Protein AF-M0AMN3-F1 (afdb_monomer_lite)

Sequence (67 aa):
MTPSQEINHGRLYPNLDDLVDKGLLKKGERDKRTNMYTVTQRGRREIEARREWESQYIEDIKVSPTS

Foldseek 3Di:
DPPPPPPPVVVPVVVLVVCVVVVQWDWDDPDPPDIDIDGDPVVVVVVVVVVVVCVVPVVVVPPDDDD

Organism: NCBI:txid1227491

Radius of gyration: 17.39 Å; chains: 1; bounding box: 37×19×53 Å

InterPro domains:
  IPR005149 Transcription regulator PadR, N-terminal [PF03551] (5-48)
  IPR036388 Winged helix-like DNA-binding domain superfamily [G3DSA:1.10.10.10] (1-64)
  IPR036390 Winged helix DNA-binding domain superfamily [SSF46785] (6-62)

pLDDT: mean 79.06, std 16.62, range [44.03, 96.44]

Structure (mmCIF, N/CA/C/O backbone):
data_AF-M0AMN3-F1
#
_entry.id   AF-M0AMN3-F1
#
loop_
_atom_site.group_PDB
_atom_site.id
_atom_site.type_symbol
_atom_site.label_atom_id
_atom_site.label_alt_id
_atom_site.label_comp_id
_atom_site.label_asym_id
_atom_site.label_entity_id
_atom_site.label_seq_id
_atom_site.pdbx_PDB_ins_code
_atom_site.Cartn_x
_atom_site.Cartn_y
_atom_site.Cartn_z
_atom_site.occupancy
_atom_site.B_iso_or_equiv
_atom_site.auth_seq_id
_atom_site.auth_comp_id
_atom_site.auth_asym_id
_atom_site.auth_atom_id
_atom_site.pdbx_PDB_model_num
ATOM 1 N N . MET A 1 1 ? 23.233 7.908 17.542 1.00 44.03 1 MET A N 1
ATOM 2 C CA . MET A 1 1 ? 23.212 6.993 16.382 1.00 44.03 1 MET A CA 1
ATOM 3 C C . MET A 1 1 ? 22.106 5.985 16.639 1.00 44.03 1 MET A C 1
ATOM 5 O O . MET A 1 1 ? 22.291 5.095 17.455 1.00 44.03 1 MET A O 1
ATOM 9 N N . THR A 1 2 ? 20.916 6.196 16.081 1.00 46.81 2 THR A N 1
ATOM 10 C CA . THR A 1 2 ? 19.840 5.198 16.152 1.00 46.81 2 THR A CA 1
ATOM 11 C C . THR A 1 2 ? 20.211 4.043 15.218 1.00 46.81 2 THR A C 1
ATOM 13 O O . THR A 1 2 ? 20.623 4.319 14.089 1.00 46.81 2 THR A O 1
ATOM 16 N N . PRO A 1 3 ? 20.141 2.772 15.653 1.00 49.78 3 PRO A N 1
ATOM 17 C CA . PRO A 1 3 ? 20.424 1.659 14.763 1.00 49.78 3 PRO A CA 1
ATOM 18 C C . PRO A 1 3 ? 19.396 1.705 13.636 1.00 49.78 3 PRO A C 1
ATOM 20 O O . PRO A 1 3 ? 18.191 1.778 13.886 1.00 49.78 3 PRO A O 1
ATOM 23 N N . SER A 1 4 ? 19.875 1.731 12.396 1.00 52.12 4 SER A N 1
ATOM 24 C CA . SER A 1 4 ? 19.041 1.505 11.226 1.00 52.12 4 SER A CA 1
ATOM 25 C C . SER A 1 4 ? 18.324 0.181 11.463 1.00 52.12 4 SER A C 1
ATOM 27 O O . SER A 1 4 ? 18.977 -0.858 11.480 1.00 52.12 4 SER A O 1
ATOM 29 N N . GLN A 1 5 ? 17.017 0.223 11.746 1.00 57.44 5 GLN A N 1
ATOM 30 C CA . GLN A 1 5 ? 16.186 -0.977 11.788 1.00 57.44 5 GLN A CA 1
ATOM 31 C C . GLN A 1 5 ? 16.484 -1.735 10.502 1.00 57.44 5 GLN A C 1
ATOM 33 O O . GLN A 1 5 ? 16.192 -1.212 9.426 1.00 57.44 5 GLN A O 1
ATOM 38 N N . GLU A 1 6 ? 17.128 -2.899 10.604 1.00 57.38 6 GLU A N 1
ATOM 39 C CA . GLU A 1 6 ? 17.369 -3.755 9.452 1.00 57.38 6 GLU A CA 1
ATOM 40 C C . GLU A 1 6 ? 16.009 -4.047 8.830 1.00 57.38 6 GLU A C 1
ATOM 42 O O . GLU A 1 6 ? 15.197 -4.813 9.357 1.00 57.38 6 GLU A O 1
ATOM 47 N N . ILE A 1 7 ? 15.716 -3.350 7.736 1.00 62.16 7 ILE A N 1
ATOM 48 C CA . ILE A 1 7 ? 14.498 -3.573 6.986 1.00 62.16 7 ILE A CA 1
ATOM 49 C C . ILE A 1 7 ? 14.672 -4.964 6.403 1.00 62.16 7 ILE A C 1
ATOM 51 O O . ILE A 1 7 ? 15.507 -5.184 5.530 1.00 62.16 7 ILE A O 1
ATOM 55 N N . ASN A 1 8 ? 13.930 -5.922 6.947 1.00 64.00 8 ASN A N 1
ATOM 56 C CA . ASN A 1 8 ? 14.068 -7.322 6.591 1.00 64.00 8 ASN A CA 1
ATOM 57 C C . ASN A 1 8 ? 13.597 -7.507 5.135 1.00 64.00 8 ASN A C 1
ATOM 59 O O . ASN A 1 8 ? 12.406 -7.668 4.851 1.00 64.00 8 ASN A O 1
ATOM 63 N N . HIS A 1 9 ? 14.541 -7.390 4.195 1.00 62.91 9 HIS A N 1
ATOM 64 C CA . HIS A 1 9 ? 14.283 -7.280 2.756 1.00 62.91 9 HIS A CA 1
ATOM 65 C C . HIS A 1 9 ? 13.472 -8.458 2.203 1.00 62.91 9 HIS A C 1
ATOM 67 O O . HIS A 1 9 ? 12.702 -8.274 1.261 1.00 62.91 9 HIS A O 1
ATOM 73 N N . GLY A 1 10 ? 13.574 -9.635 2.831 1.00 71.19 10 GLY A N 1
ATOM 74 C CA . GLY A 1 10 ? 12.848 -10.842 2.435 1.00 71.19 10 GLY A CA 1
ATOM 75 C C . GLY A 1 10 ? 11.323 -10.755 2.563 1.00 71.19 10 GLY A C 1
ATOM 76 O O . GLY A 1 10 ? 10.633 -11.578 1.975 1.00 71.19 10 GLY A O 1
ATOM 77 N N . ARG A 1 11 ? 10.778 -9.773 3.298 1.00 73.38 11 ARG A N 1
ATOM 78 C CA . ARG A 1 11 ? 9.318 -9.571 3.434 1.00 73.38 11 ARG A CA 1
ATOM 79 C C . ARG A 1 11 ? 8.827 -8.222 2.923 1.00 73.38 11 ARG A C 1
ATOM 81 O O . ARG A 1 11 ? 7.635 -8.062 2.687 1.00 73.38 11 ARG A O 1
ATOM 88 N N . LEU A 1 12 ? 9.728 -7.260 2.726 1.00 78.19 12 LEU A N 1
ATOM 89 C CA . LEU A 1 12 ? 9.354 -5.923 2.272 1.00 78.19 12 LEU A CA 1
ATOM 90 C C . LEU A 1 12 ? 8.817 -5.941 0.838 1.00 78.19 12 LEU A C 1
ATOM 92 O O . LEU A 1 12 ? 7.732 -5.429 0.585 1.00 78.19 12 LEU A O 1
ATOM 96 N N . TYR A 1 13 ? 9.572 -6.525 -0.093 1.00 78.69 13 TYR A N 1
ATOM 97 C CA . TYR A 1 13 ? 9.186 -6.531 -1.503 1.00 78.69 13 TYR A CA 1
ATOM 98 C C . TYR A 1 13 ? 7.948 -7.387 -1.785 1.00 78.69 13 TYR A C 1
ATOM 100 O O . TYR A 1 13 ? 7.069 -6.870 -2.467 1.00 78.69 13 TYR A 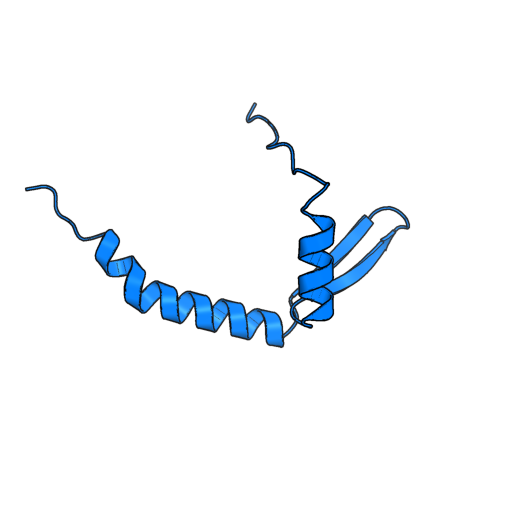O 1
ATOM 108 N N . PRO A 1 14 ? 7.794 -8.594 -1.199 1.00 84.81 14 PRO A N 1
ATOM 109 C CA . PRO A 1 14 ? 6.555 -9.357 -1.338 1.00 84.81 14 PRO A CA 1
ATOM 110 C C . PRO A 1 14 ? 5.317 -8.577 -0.881 1.00 84.81 14 PRO A C 1
ATOM 112 O O . PRO A 1 14 ? 4.340 -8.493 -1.611 1.00 84.81 14 PRO A O 1
ATOM 115 N N . ASN A 1 15 ? 5.381 -7.907 0.275 1.00 87.88 15 ASN A N 1
ATOM 116 C CA . ASN A 1 15 ? 4.250 -7.117 0.766 1.00 87.88 15 ASN A CA 1
ATOM 117 C C . ASN A 1 15 ? 3.938 -5.911 -0.135 1.00 87.88 15 ASN A C 1
ATOM 119 O O . ASN A 1 15 ? 2.779 -5.531 -0.278 1.00 87.88 15 ASN A O 1
ATOM 123 N N . LEU A 1 16 ? 4.957 -5.270 -0.71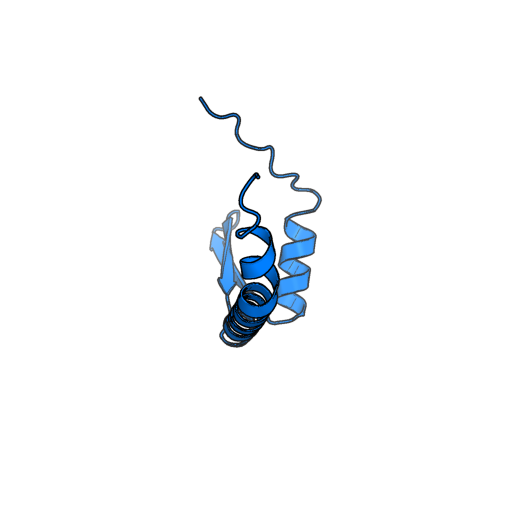4 1.00 88.75 16 LEU A N 1
ATOM 124 C CA . LEU A 1 16 ? 4.751 -4.146 -1.629 1.00 88.75 16 LEU A CA 1
ATOM 125 C C . LEU A 1 16 ? 4.160 -4.604 -2.962 1.00 88.75 16 LEU A C 1
ATOM 127 O O . LEU A 1 16 ? 3.260 -3.935 -3.464 1.00 88.75 16 LEU A O 1
ATOM 131 N N . ASP A 1 17 ? 4.625 -5.730 -3.501 1.00 89.25 17 ASP A N 1
ATOM 132 C CA . ASP A 1 17 ? 4.075 -6.312 -4.725 1.00 89.25 17 ASP A CA 1
ATOM 133 C C . ASP A 1 17 ? 2.619 -6.767 -4.494 1.00 89.25 17 ASP A C 1
ATOM 135 O O . ASP A 1 17 ? 1.749 -6.384 -5.271 1.00 89.25 17 ASP A O 1
ATOM 139 N N . ASP A 1 18 ? 2.292 -7.391 -3.354 1.00 93.12 18 ASP A N 1
ATOM 140 C CA . ASP A 1 18 ? 0.903 -7.715 -2.979 1.00 93.12 18 ASP A CA 1
ATOM 141 C C . ASP A 1 18 ? -0.012 -6.475 -2.956 1.00 93.12 18 ASP A C 1
ATOM 143 O O . ASP A 1 18 ? -1.182 -6.524 -3.345 1.00 93.12 18 ASP A O 1
ATOM 147 N N . LEU A 1 19 ? 0.488 -5.341 -2.454 1.00 93.69 19 LEU A N 1
ATOM 148 C CA . LEU A 1 19 ? -0.265 -4.083 -2.415 1.00 93.69 19 LEU A CA 1
ATOM 149 C C . LEU A 1 19 ? -0.411 -3.448 -3.806 1.00 93.69 19 LEU A C 1
ATOM 151 O O . LEU A 1 19 ? -1.391 -2.734 -4.049 1.00 93.69 19 LEU A O 1
ATOM 155 N N . VAL A 1 20 ? 0.537 -3.701 -4.710 1.00 94.00 20 VAL A N 1
ATOM 156 C CA . VAL A 1 20 ? 0.440 -3.318 -6.124 1.00 94.00 20 VAL A CA 1
ATOM 157 C C . VAL A 1 20 ? -0.595 -4.182 -6.837 1.00 94.00 20 VAL A C 1
ATOM 159 O O . VAL A 1 20 ? -1.475 -3.629 -7.494 1.00 94.00 20 VAL A O 1
ATOM 162 N N . ASP A 1 21 ? -0.571 -5.497 -6.629 1.00 94.12 21 ASP A N 1
ATOM 163 C CA . ASP A 1 21 ? -1.531 -6.443 -7.209 1.00 94.12 21 ASP A CA 1
ATOM 164 C C . ASP A 1 21 ? -2.963 -6.158 -6.739 1.00 94.12 21 ASP A C 1
ATOM 166 O O . ASP A 1 21 ? -3.921 -6.209 -7.512 1.00 94.12 21 ASP A O 1
ATOM 170 N N . LYS A 1 22 ? -3.124 -5.740 -5.478 1.00 94.38 22 LYS A N 1
ATOM 171 C CA . LYS A 1 22 ? -4.407 -5.267 -4.929 1.00 94.38 22 LYS A CA 1
ATOM 172 C C . LYS A 1 22 ? -4.832 -3.890 -5.463 1.00 94.38 22 LYS A C 1
ATOM 174 O O . LYS A 1 22 ? -5.933 -3.432 -5.150 1.00 94.38 22 LYS A O 1
ATOM 179 N N . GLY A 1 23 ? -3.996 -3.207 -6.246 1.00 93.88 23 GLY A N 1
ATOM 180 C CA . GLY A 1 23 ? -4.262 -1.881 -6.815 1.00 93.88 23 GLY A CA 1
ATOM 181 C C . GLY A 1 23 ? -4.222 -0.734 -5.798 1.00 93.88 23 GLY A C 1
ATOM 182 O O . GLY A 1 23 ? -4.753 0.351 -6.058 1.00 93.88 23 GLY A O 1
ATOM 183 N N . LEU A 1 24 ? -3.630 -0.961 -4.625 1.00 95.44 24 LEU A N 1
ATOM 184 C CA . LEU A 1 24 ? -3.502 0.036 -3.556 1.00 95.44 24 LEU A CA 1
ATOM 185 C C . LEU A 1 24 ? -2.247 0.895 -3.744 1.00 95.44 24 LEU A C 1
ATOM 187 O O . LEU A 1 24 ? -2.235 2.079 -3.396 1.00 95.44 24 LEU A O 1
ATOM 191 N N . LEU A 1 25 ? -1.216 0.315 -4.357 1.00 95.88 25 LEU A N 1
ATOM 192 C CA . LEU A 1 25 ? 0.003 0.994 -4.771 1.00 95.88 25 LEU A CA 1
ATOM 193 C C . LEU A 1 25 ? 0.185 0.905 -6.288 1.00 95.88 25 LEU A C 1
ATOM 195 O O . LEU A 1 25 ? -0.256 -0.035 -6.941 1.00 95.88 25 LEU A O 1
ATOM 199 N N . LYS A 1 26 ? 0.879 1.890 -6.848 1.00 94.44 26 LYS A N 1
ATOM 200 C CA . LYS A 1 26 ? 1.424 1.853 -8.202 1.00 94.44 26 LYS A CA 1
ATOM 201 C C . LYS A 1 26 ? 2.939 1.752 -8.106 1.00 94.44 26 LYS A C 1
ATOM 203 O O . LYS A 1 26 ? 3.561 2.595 -7.459 1.00 94.44 26 LYS A O 1
ATOM 208 N N . LYS A 1 27 ? 3.516 0.754 -8.772 1.00 92.56 27 LYS A N 1
ATOM 209 C CA . LYS A 1 27 ? 4.965 0.609 -8.938 1.00 92.56 27 LYS A CA 1
ATOM 210 C C . LYS A 1 27 ? 5.445 1.479 -10.098 1.00 92.56 27 LYS A C 1
ATOM 212 O O . LYS A 1 27 ? 4.825 1.513 -11.160 1.00 92.56 27 LYS A O 1
ATOM 217 N N . GLY A 1 28 ? 6.535 2.191 -9.877 1.00 89.50 28 GLY A N 1
ATOM 218 C CA . GLY A 1 28 ? 7.288 2.929 -10.878 1.00 89.50 28 GLY A CA 1
ATOM 219 C C . GLY A 1 28 ? 8.779 2.666 -10.703 1.00 89.50 28 GLY A C 1
ATOM 220 O O . GLY A 1 28 ? 9.221 2.195 -9.656 1.00 89.50 28 GLY A O 1
ATOM 221 N N . GLU A 1 29 ? 9.556 2.987 -11.725 1.00 88.88 29 GLU A N 1
ATOM 222 C CA . GLU A 1 29 ? 11.010 2.865 -11.705 1.00 88.88 29 GLU A CA 1
ATOM 223 C C . GLU A 1 29 ? 11.611 4.273 -11.747 1.00 88.88 29 GLU A C 1
ATOM 225 O O . GLU A 1 29 ? 11.279 5.062 -12.632 1.00 88.88 29 GLU A O 1
ATOM 230 N N . ARG A 1 30 ? 12.450 4.616 -10.760 1.00 81.81 30 ARG A N 1
ATOM 231 C CA . ARG A 1 30 ? 13.221 5.870 -10.775 1.00 81.81 30 ARG A CA 1
ATOM 232 C C . ARG A 1 30 ? 14.552 5.676 -11.502 1.00 81.81 30 ARG A C 1
ATOM 234 O O . ARG A 1 30 ? 14.997 6.575 -12.207 1.00 81.81 30 ARG A O 1
ATOM 241 N N . ASP A 1 31 ? 15.157 4.505 -11.329 1.00 82.81 31 ASP A N 1
ATOM 242 C CA . ASP A 1 31 ? 16.308 4.001 -12.075 1.00 82.81 31 ASP A CA 1
ATOM 243 C C . ASP A 1 31 ? 16.332 2.461 -11.986 1.00 82.81 31 ASP A C 1
ATOM 245 O O . ASP A 1 31 ? 15.586 1.882 -11.196 1.00 82.81 31 ASP A O 1
ATOM 249 N N . LYS A 1 32 ? 17.230 1.798 -12.731 1.00 77.69 32 LYS A N 1
ATO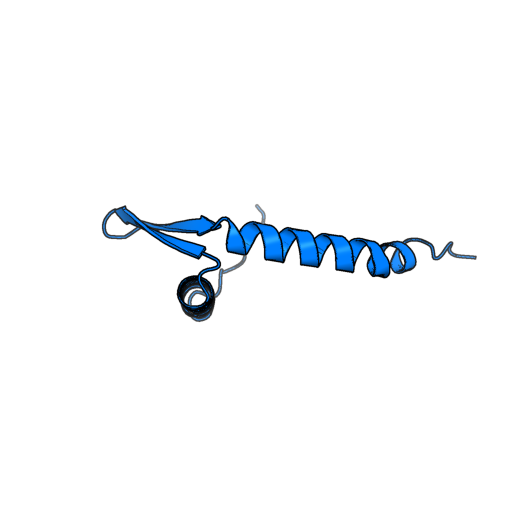M 250 C CA . LYS A 1 32 ? 17.356 0.324 -12.808 1.00 77.69 32 LYS A CA 1
ATOM 251 C C . LYS A 1 32 ? 17.546 -0.399 -11.460 1.00 77.69 32 LYS A C 1
ATOM 253 O O . LYS A 1 32 ? 17.555 -1.627 -11.422 1.00 77.69 32 LYS A O 1
ATOM 258 N N . ARG A 1 33 ? 17.789 0.328 -10.367 1.00 79.44 33 ARG A N 1
ATOM 259 C CA . ARG A 1 33 ? 18.013 -0.190 -9.010 1.00 79.44 33 ARG A CA 1
ATOM 260 C C . ARG A 1 33 ? 17.035 0.388 -7.983 1.00 79.44 33 ARG A C 1
ATOM 262 O O . ARG A 1 33 ? 16.902 -0.190 -6.905 1.00 79.44 33 ARG A O 1
ATOM 269 N N . THR A 1 34 ? 16.340 1.479 -8.302 1.00 83.81 34 THR A N 1
ATOM 270 C CA . THR A 1 34 ? 15.452 2.197 -7.380 1.00 83.81 34 THR A CA 1
ATOM 271 C C . THR A 1 34 ? 13.996 2.123 -7.837 1.00 83.81 34 THR A C 1
ATOM 273 O O . THR A 1 34 ? 13.553 2.862 -8.721 1.00 83.81 34 THR A O 1
ATOM 276 N N . ASN A 1 35 ? 13.219 1.275 -7.160 1.00 85.31 35 ASN A N 1
ATOM 277 C CA . ASN A 1 35 ? 11.765 1.223 -7.307 1.00 85.31 35 ASN A CA 1
ATOM 278 C C . ASN A 1 35 ? 11.095 2.356 -6.515 1.00 85.31 35 ASN A C 1
ATOM 280 O O . ASN A 1 35 ? 11.446 2.615 -5.364 1.00 85.31 35 ASN A O 1
ATOM 284 N N . MET A 1 36 ? 10.088 2.990 -7.111 1.00 88.56 36 MET A N 1
ATOM 285 C CA . MET A 1 36 ? 9.221 3.978 -6.471 1.00 88.56 36 MET A CA 1
ATOM 286 C C . MET A 1 36 ? 7.806 3.412 -6.353 1.00 88.56 36 MET A C 1
ATOM 288 O O . MET A 1 36 ? 7.276 2.858 -7.311 1.00 88.56 36 MET A O 1
ATOM 292 N N . TYR A 1 37 ? 7.169 3.595 -5.200 1.00 91.62 37 TYR A N 1
ATOM 293 C CA . TYR A 1 37 ? 5.774 3.209 -4.992 1.00 91.62 37 TYR A CA 1
ATOM 294 C C . TYR A 1 37 ? 4.945 4.450 -4.692 1.00 91.62 37 TYR A C 1
ATOM 296 O O . TYR A 1 37 ? 5.323 5.281 -3.869 1.00 91.62 37 TYR A O 1
ATOM 304 N N . THR A 1 38 ? 3.812 4.594 -5.370 1.00 93.94 38 THR A N 1
ATOM 305 C CA . THR A 1 38 ? 2.886 5.710 -5.162 1.00 93.94 38 THR A CA 1
ATOM 306 C C . THR A 1 38 ? 1.528 5.172 -4.750 1.00 93.94 38 THR A C 1
ATOM 308 O O . THR A 1 38 ? 0.991 4.280 -5.403 1.00 93.94 38 THR A O 1
ATOM 311 N N . VAL A 1 39 ? 0.959 5.717 -3.674 1.00 95.50 39 VAL A N 1
ATOM 312 C CA . VAL A 1 39 ? -0.382 5.332 -3.217 1.00 95.50 39 VAL A CA 1
ATOM 313 C C . VAL A 1 39 ? -1.416 5.749 -4.259 1.00 95.50 39 VAL A C 1
ATOM 315 O O . VAL A 1 39 ? -1.440 6.903 -4.693 1.00 95.50 39 VAL A O 1
ATOM 318 N N . THR A 1 40 ? -2.268 4.812 -4.668 1.00 96.44 40 THR A N 1
ATOM 319 C CA . THR A 1 40 ? -3.359 5.092 -5.607 1.00 96.44 40 THR A CA 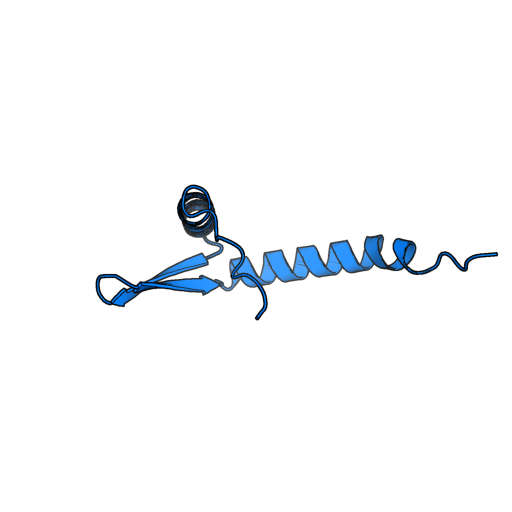1
ATOM 320 C C . THR A 1 40 ? -4.499 5.832 -4.907 1.00 96.44 40 THR A C 1
ATOM 322 O O . THR A 1 40 ? -4.575 5.887 -3.679 1.00 96.44 40 THR A O 1
ATOM 325 N N . GLN A 1 41 ? -5.446 6.380 -5.674 1.00 95.94 41 GLN A N 1
ATOM 326 C CA . GLN A 1 41 ? -6.653 6.967 -5.083 1.00 95.94 41 GLN A CA 1
ATOM 327 C C . GLN A 1 41 ? -7.445 5.933 -4.265 1.00 95.94 41 GLN A C 1
ATOM 329 O O . GLN A 1 41 ? -7.954 6.263 -3.199 1.00 95.94 41 GLN A O 1
ATOM 334 N N . ARG A 1 42 ? -7.500 4.677 -4.730 1.00 95.31 42 ARG A N 1
ATOM 335 C CA . ARG A 1 42 ? -8.103 3.568 -3.982 1.00 95.31 42 ARG A CA 1
ATOM 336 C C . ARG A 1 42 ? -7.356 3.318 -2.674 1.00 95.31 42 ARG A C 1
ATOM 338 O O . ARG A 1 42 ? -7.986 3.282 -1.629 1.00 95.31 42 ARG A O 1
ATOM 345 N N . GLY A 1 43 ? -6.026 3.227 -2.721 1.00 95.25 43 GLY A N 1
ATOM 346 C CA . GLY A 1 43 ? -5.199 3.047 -1.526 1.00 95.25 43 GLY A CA 1
ATOM 347 C C . GLY A 1 43 ? -5.413 4.139 -0.476 1.00 95.25 43 GLY A C 1
ATOM 348 O O . GLY A 1 43 ? -5.487 3.836 0.709 1.00 95.25 43 GLY A O 1
ATOM 349 N N . ARG A 1 44 ? -5.587 5.399 -0.898 1.00 95.56 44 ARG A N 1
ATOM 350 C CA . ARG A 1 44 ? -5.910 6.501 0.023 1.00 95.56 44 ARG A CA 1
ATOM 351 C C . ARG A 1 44 ? -7.2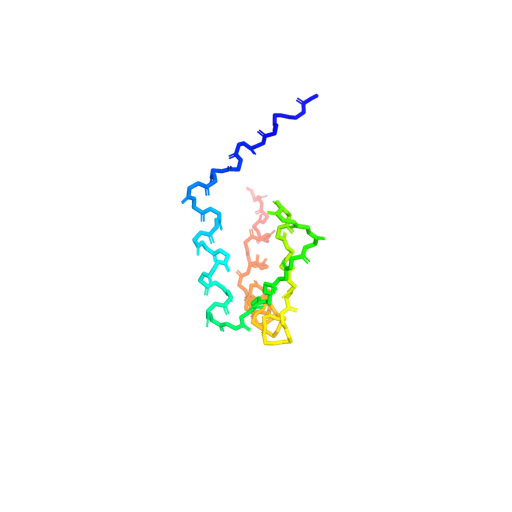49 6.305 0.733 1.00 95.56 44 ARG A C 1
ATOM 353 O O . ARG A 1 44 ? -7.290 6.477 1.944 1.00 95.56 44 ARG A O 1
ATOM 360 N N . ARG A 1 45 ? -8.294 5.879 0.014 1.00 95.25 45 ARG A N 1
ATOM 361 C CA . ARG A 1 45 ? -9.614 5.604 0.608 1.00 95.25 45 ARG A CA 1
ATOM 362 C C . ARG A 1 45 ? -9.554 4.501 1.662 1.00 95.25 45 ARG A C 1
ATOM 364 O O . ARG A 1 45 ? -10.148 4.651 2.718 1.00 95.25 45 ARG A O 1
ATOM 371 N N . GLU A 1 46 ? -8.808 3.426 1.409 1.00 94.12 46 GLU A N 1
ATOM 372 C CA . GLU A 1 46 ? -8.645 2.342 2.392 1.00 94.12 46 GLU A CA 1
ATOM 373 C C . GLU A 1 46 ? -7.907 2.822 3.653 1.00 94.12 46 GLU A C 1
ATOM 375 O O . GLU A 1 46 ? -8.261 2.444 4.767 1.00 94.12 46 GLU A O 1
ATOM 380 N N . ILE A 1 47 ? -6.894 3.683 3.492 1.00 93.25 47 ILE A N 1
ATOM 381 C CA . ILE A 1 47 ? -6.178 4.288 4.625 1.00 93.25 47 ILE A CA 1
ATOM 382 C C . ILE A 1 47 ? -7.107 5.208 5.424 1.00 93.25 47 ILE A C 1
ATOM 384 O O . ILE A 1 47 ? -7.062 5.193 6.651 1.00 93.25 47 ILE A O 1
ATOM 388 N N . GLU A 1 48 ? -7.933 6.007 4.751 1.00 93.69 48 GLU A N 1
ATOM 389 C CA . GLU A 1 48 ? -8.920 6.879 5.396 1.00 93.69 48 GLU A CA 1
ATOM 390 C C . GLU A 1 48 ? -9.966 6.060 6.155 1.00 93.69 48 GLU A C 1
ATOM 392 O O . GLU A 1 48 ? -10.119 6.264 7.355 1.00 93.69 48 GLU A O 1
ATOM 397 N N . ALA A 1 49 ? -10.569 5.051 5.524 1.00 91.00 49 ALA A N 1
ATOM 398 C CA . ALA A 1 49 ? -11.520 4.147 6.172 1.00 91.00 49 ALA A CA 1
ATOM 399 C C . ALA A 1 49 ? -10.903 3.431 7.385 1.00 91.00 49 ALA A C 1
ATOM 401 O O . ALA A 1 49 ? -11.537 3.284 8.430 1.00 91.00 49 ALA A O 1
ATOM 402 N N . ARG A 1 50 ? -9.631 3.022 7.279 1.00 89.94 50 ARG A N 1
ATOM 403 C CA . ARG A 1 50 ? -8.895 2.442 8.404 1.00 89.94 50 ARG A CA 1
ATOM 404 C C . ARG A 1 50 ? -8.717 3.443 9.542 1.00 89.94 50 ARG A C 1
ATOM 406 O O . ARG A 1 50 ? -8.897 3.061 10.690 1.00 89.94 50 ARG A O 1
ATOM 413 N N . ARG A 1 51 ? -8.368 4.695 9.240 1.00 89.25 51 ARG A N 1
ATOM 414 C CA . ARG A 1 51 ? -8.209 5.759 10.245 1.00 89.25 51 ARG A CA 1
ATOM 415 C C . ARG A 1 51 ? -9.528 6.128 10.909 1.00 89.25 51 ARG A C 1
ATOM 417 O O . ARG A 1 51 ? -9.541 6.355 12.111 1.00 89.25 51 ARG A O 1
ATOM 424 N N . GLU A 1 52 ? -10.617 6.171 10.150 1.00 87.81 52 GLU A N 1
ATOM 425 C CA . GLU A 1 52 ? -11.964 6.396 10.679 1.00 87.81 52 GLU A CA 1
ATOM 426 C C . GLU A 1 52 ? -12.363 5.274 11.637 1.00 87.81 52 GLU A C 1
ATOM 428 O O . GLU A 1 52 ? -12.784 5.550 12.758 1.00 87.81 52 GLU A O 1
ATOM 433 N N . TRP A 1 53 ? -12.142 4.015 11.246 1.00 89.50 53 TRP A N 1
ATOM 434 C CA . TRP A 1 53 ? -12.335 2.877 12.142 1.00 89.50 53 TRP A CA 1
ATOM 435 C C . TRP A 1 53 ? -11.432 2.979 13.381 1.00 89.50 53 TRP A C 1
ATOM 437 O O . TRP A 1 53 ? -11.912 2.863 14.499 1.00 89.50 53 TRP A O 1
ATOM 447 N N . GLU A 1 54 ? -10.137 3.265 13.228 1.00 85.88 54 GLU A N 1
ATOM 448 C CA . GLU A 1 54 ? -9.228 3.415 14.375 1.00 85.88 54 GLU A CA 1
ATOM 449 C C . GLU A 1 54 ? -9.665 4.541 15.320 1.00 85.88 54 GLU A C 1
ATOM 451 O O . GLU A 1 54 ? -9.625 4.357 16.531 1.00 85.88 54 GLU A O 1
ATOM 456 N N . SER A 1 55 ? -10.138 5.673 14.799 1.00 82.31 55 SER A N 1
ATOM 457 C CA . SER A 1 55 ? -10.658 6.781 15.610 1.00 82.31 55 SER A CA 1
ATOM 458 C C . SER A 1 55 ? -11.880 6.372 16.436 1.00 82.31 55 SER A C 1
ATOM 460 O O . SER A 1 55 ? -12.027 6.839 17.559 1.00 82.31 55 SER A O 1
ATOM 462 N N . GLN A 1 56 ? -12.708 5.455 15.930 1.00 80.62 56 GLN A N 1
ATOM 463 C CA . GLN A 1 56 ? -13.874 4.944 16.655 1.00 80.62 56 GLN A CA 1
ATOM 464 C C . GLN A 1 56 ? -13.521 3.987 17.804 1.00 80.62 56 GLN A C 1
ATOM 466 O O . GLN A 1 56 ? -14.343 3.810 18.699 1.00 80.62 56 GLN A O 1
ATOM 471 N N . TYR A 1 57 ? -12.331 3.371 17.801 1.00 71.62 57 TYR A N 1
ATOM 472 C CA . TYR A 1 57 ? -11.986 2.297 18.749 1.00 71.62 57 TYR A CA 1
ATOM 473 C C . TYR A 1 57 ? -10.695 2.523 19.557 1.00 71.62 57 TYR A C 1
ATOM 475 O O . TYR A 1 57 ? -10.504 1.878 20.584 1.00 71.62 57 TYR A O 1
ATOM 483 N N . ILE A 1 58 ? -9.791 3.412 19.131 1.00 65.12 58 ILE A N 1
ATOM 484 C CA . ILE A 1 58 ? -8.484 3.635 19.781 1.00 65.12 58 ILE A CA 1
ATOM 485 C C . ILE A 1 58 ? -8.500 4.844 20.733 1.00 65.12 58 ILE A C 1
ATOM 487 O O . ILE A 1 58 ? -7.648 4.923 21.622 1.00 65.12 58 ILE A O 1
ATOM 491 N N . GLU A 1 59 ? -9.485 5.744 20.639 1.00 57.75 59 GLU A N 1
ATOM 492 C CA . GLU A 1 59 ? -9.649 6.828 21.625 1.00 57.75 59 GLU A CA 1
ATOM 493 C C . GLU A 1 59 ? -10.002 6.309 23.031 1.00 57.75 59 GLU A C 1
ATOM 495 O O . GLU A 1 59 ? -9.563 6.894 24.021 1.00 57.75 59 GLU A O 1
ATOM 500 N N . ASP A 1 60 ? -10.645 5.143 23.132 1.00 54.06 60 ASP A N 1
ATOM 501 C CA . ASP A 1 60 ? -10.994 4.502 24.410 1.00 54.06 60 ASP A CA 1
ATOM 502 C C . ASP A 1 60 ? -9.768 3.953 25.170 1.00 54.06 60 ASP A C 1
ATOM 504 O O . ASP A 1 60 ? -9.771 3.842 26.392 1.00 54.06 60 ASP A O 1
ATOM 508 N N . ILE A 1 61 ? -8.661 3.661 24.474 1.00 56.81 61 ILE A N 1
ATOM 509 C CA . ILE A 1 61 ? -7.446 3.091 25.091 1.00 56.81 61 ILE A CA 1
ATOM 510 C C . ILE A 1 61 ? -6.569 4.184 25.736 1.00 56.81 61 ILE A C 1
ATOM 512 O O . ILE A 1 61 ? -5.683 3.884 26.538 1.00 56.81 61 ILE A O 1
ATOM 516 N N . LYS A 1 62 ? -6.808 5.468 25.428 1.00 54.50 62 LYS A N 1
ATOM 517 C CA . LYS A 1 62 ? -6.051 6.593 26.010 1.00 54.50 62 LYS A CA 1
ATOM 518 C C . LYS A 1 62 ? -6.745 7.285 27.185 1.00 54.50 62 LYS A C 1
ATOM 520 O O . LYS A 1 62 ? -6.112 8.136 27.809 1.00 54.50 62 LYS A O 1
ATOM 525 N N . VAL A 1 63 ? -7.979 6.908 27.530 1.00 55.19 63 VAL A N 1
ATOM 526 C CA . VAL A 1 63 ? -8.719 7.467 28.676 1.00 55.19 63 VAL A CA 1
ATOM 527 C C . VAL A 1 63 ? -8.920 6.404 29.760 1.00 55.19 63 VAL A C 1
ATOM 529 O O . VAL A 1 63 ? -10.025 6.145 30.218 1.00 55.19 63 VAL A O 1
ATOM 532 N N . SER A 1 64 ? -7.819 5.815 30.221 1.00 48.31 64 SER A N 1
ATOM 533 C CA . SER A 1 64 ? -7.768 5.233 31.565 1.00 48.31 64 SER A CA 1
ATOM 534 C C . SER A 1 64 ? -7.001 6.212 32.451 1.00 48.31 64 SER A C 1
ATOM 536 O O . SER A 1 64 ? -5.769 6.232 32.389 1.00 48.31 64 SER A O 1
ATOM 538 N N . PRO A 1 65 ? -7.674 7.068 33.244 1.00 54.84 65 PRO A N 1
ATOM 539 C CA . PRO A 1 65 ? -6.995 7.766 34.318 1.00 54.84 65 PRO A CA 1
ATO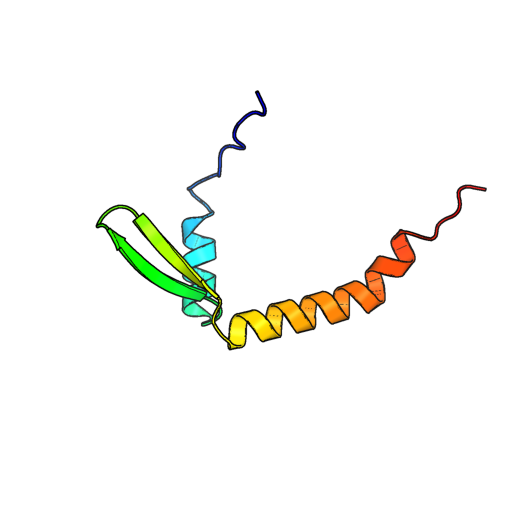M 540 C C . PRO A 1 65 ? -6.550 6.698 35.314 1.00 54.84 65 PRO A C 1
ATOM 542 O O . PRO A 1 65 ? -7.373 5.957 35.849 1.00 54.84 65 PRO A O 1
ATOM 545 N N . THR A 1 66 ? -5.244 6.594 35.539 1.00 51.81 66 THR A N 1
ATOM 546 C CA . THR A 1 66 ? -4.709 5.927 36.723 1.00 51.81 66 THR A CA 1
ATOM 547 C C . THR A 1 66 ? -5.386 6.558 37.942 1.00 51.81 66 THR A C 1
ATOM 549 O O . THR A 1 66 ? -5.090 7.703 38.283 1.00 51.81 66 THR A O 1
ATOM 552 N N . SER A 1 67 ? -6.358 5.847 38.519 1.00 46.50 67 SER A N 1
ATOM 553 C CA . SER A 1 67 ? -6.737 6.003 39.926 1.00 46.50 67 SER A CA 1
ATOM 554 C C . SER A 1 67 ? -5.673 5.370 40.808 1.00 46.50 67 SER A C 1
ATOM 556 O O . SER A 1 67 ? -5.072 4.365 40.360 1.00 46.50 67 SER A O 1
#

Secondary structure (DSSP, 8-state):
--------HHHHHHHHHHHHHTTSEEEEEEETTEEEEEE-HHHHHHHHHHHHHHHHHHGGGG-----